Protein AF-A0A1V6AS48-F1 (afdb_monomer_lite)

pLDDT: mean 85.78, std 17.84, range [37.47, 98.62]

Sequence (119 aa):
MADKKKAKDNKRLFRGRERSGVSFPLAPSASEMPDNYAHLLKELKQRITTERLRVAITANAAMILLYWDIGQAILHRQKREGWGAKIVDRLSADLCEAFPDMQGLSPRNLKYMRKFAEA

Radius of gyration: 28.72 Å; chains: 1; bounding box: 68×19×77 Å

Structure (mmCIF, N/CA/C/O backbone):
data_AF-A0A1V6AS48-F1
#
_entry.id   AF-A0A1V6AS48-F1
#
loop_
_atom_site.group_PDB
_atom_site.id
_atom_site.type_symbol
_atom_site.label_atom_id
_atom_site.label_alt_id
_atom_site.label_comp_id
_atom_site.label_asym_id
_atom_site.label_entity_id
_atom_site.label_seq_id
_atom_site.pdbx_PDB_ins_code
_atom_site.Cartn_x
_atom_site.Cartn_y
_atom_site.Cartn_z
_atom_site.occupancy
_atom_site.B_iso_or_equiv
_atom_site.auth_seq_id
_atom_site.auth_comp_id
_atom_site.auth_asym_id
_atom_site.auth_atom_id
_atom_site.pdbx_PDB_model_num
ATOM 1 N N . MET A 1 1 ? -41.283 -12.479 54.143 1.00 37.47 1 MET A N 1
ATOM 2 C CA . MET A 1 1 ? -40.902 -11.163 53.582 1.00 37.47 1 MET A CA 1
ATOM 3 C C . MET A 1 1 ? -39.867 -11.428 52.490 1.00 37.47 1 MET A C 1
ATOM 5 O O . MET A 1 1 ? -38.715 -11.643 52.805 1.00 37.47 1 MET A O 1
ATOM 9 N N . ALA A 1 2 ? -40.270 -11.868 51.298 1.00 38.91 2 ALA A N 1
ATOM 10 C CA . ALA A 1 2 ? -40.682 -11.044 50.157 1.00 38.91 2 ALA A CA 1
ATOM 11 C C . ALA A 1 2 ? -39.546 -10.165 49.594 1.00 38.91 2 ALA A C 1
ATOM 13 O O . ALA A 1 2 ? -39.661 -8.948 49.610 1.00 38.91 2 ALA A O 1
ATOM 14 N N . ASP A 1 3 ? -38.489 -10.781 49.052 1.00 38.84 3 ASP A N 1
ATOM 15 C CA . ASP A 1 3 ? -37.513 -10.078 48.210 1.00 38.84 3 ASP A CA 1
ATOM 16 C C . ASP A 1 3 ? -37.789 -10.390 46.729 1.00 38.84 3 ASP A C 1
ATOM 18 O O . ASP A 1 3 ? -37.153 -11.213 46.070 1.00 38.84 3 ASP A O 1
ATOM 22 N N . LYS A 1 4 ? -38.866 -9.778 46.220 1.00 42.50 4 LYS A N 1
ATOM 23 C CA . LYS A 1 4 ? -39.222 -9.757 44.796 1.00 42.50 4 LYS A CA 1
ATOM 24 C C . LYS A 1 4 ? -38.297 -8.768 44.076 1.00 42.50 4 LYS A C 1
ATOM 26 O O . LYS A 1 4 ? -38.738 -7.690 43.673 1.00 42.50 4 LYS A O 1
ATOM 31 N N . LYS A 1 5 ? -37.028 -9.121 43.856 1.00 44.78 5 LYS A N 1
ATOM 32 C CA . LYS A 1 5 ? -36.203 -8.413 42.864 1.00 44.78 5 LYS A CA 1
ATOM 33 C C . LYS A 1 5 ? -36.650 -8.868 41.475 1.00 44.78 5 LYS A C 1
ATOM 35 O O . LYS A 1 5 ? -36.241 -9.906 40.970 1.00 44.78 5 LYS A O 1
ATOM 40 N N . LYS A 1 6 ? -37.612 -8.111 40.937 1.00 41.22 6 LYS A N 1
ATOM 41 C CA . LYS A 1 6 ? -38.245 -8.268 39.625 1.00 41.22 6 LYS A CA 1
ATOM 42 C C . LYS A 1 6 ? -37.245 -8.759 38.573 1.00 41.22 6 LYS A C 1
ATOM 44 O O . LYS A 1 6 ? -36.279 -8.060 38.273 1.00 41.22 6 LYS A O 1
ATOM 49 N N . ALA A 1 7 ? -37.542 -9.907 37.967 1.00 44.19 7 ALA A N 1
ATOM 50 C CA . ALA A 1 7 ? -37.075 -10.229 36.628 1.00 44.19 7 ALA A CA 1
ATOM 51 C C . ALA A 1 7 ? -37.492 -9.062 35.720 1.00 44.19 7 ALA A C 1
ATOM 53 O O . ALA A 1 7 ? -38.676 -8.858 35.459 1.00 44.19 7 ALA A O 1
ATOM 54 N N . LYS A 1 8 ? -36.528 -8.208 35.366 1.00 49.81 8 LYS A N 1
ATOM 55 C CA . LYS A 1 8 ? -36.742 -7.067 34.480 1.00 49.81 8 LYS A CA 1
ATOM 56 C C . LYS A 1 8 ? -37.064 -7.664 33.111 1.00 49.81 8 LYS A C 1
ATOM 58 O O . LYS A 1 8 ? -36.215 -8.342 32.541 1.00 49.81 8 LYS A O 1
ATOM 63 N N . ASP A 1 9 ? -38.306 -7.486 32.664 1.00 47.50 9 ASP A N 1
ATOM 64 C CA . ASP A 1 9 ? -38.814 -7.922 31.362 1.00 47.50 9 ASP A CA 1
ATOM 65 C C . ASP A 1 9 ? -37.750 -7.717 30.278 1.00 47.50 9 ASP A C 1
ATOM 67 O O . ASP A 1 9 ? -37.405 -6.585 29.936 1.00 47.50 9 ASP A O 1
ATOM 71 N N . ASN A 1 10 ? -37.218 -8.814 29.735 1.00 55.97 10 ASN A N 1
ATOM 72 C CA . ASN A 1 10 ? -36.212 -8.789 28.674 1.00 55.97 10 ASN A CA 1
ATOM 73 C C . ASN A 1 10 ? -36.898 -8.554 27.318 1.00 55.97 10 ASN A C 1
ATOM 75 O O . ASN A 1 10 ? -36.801 -9.359 26.388 1.00 55.97 10 ASN A O 1
ATOM 79 N N . LYS A 1 11 ? -37.691 -7.482 27.232 1.00 59.84 11 LYS A N 1
ATOM 80 C CA . LYS A 1 11 ? -38.442 -7.129 26.032 1.00 59.84 11 LYS A CA 1
ATOM 81 C C . LYS A 1 11 ? -37.526 -6.294 25.143 1.00 59.84 11 LYS A C 1
ATOM 83 O O . LYS A 1 11 ? -37.271 -5.128 25.426 1.00 59.84 11 LYS A O 1
ATOM 88 N N . ARG A 1 12 ? -36.986 -6.915 24.088 1.00 60.62 12 ARG A N 1
ATOM 89 C CA . ARG A 1 12 ? -36.159 -6.228 23.083 1.00 60.62 12 ARG A CA 1
ATOM 90 C C . ARG A 1 12 ? -36.952 -5.040 22.534 1.00 60.62 12 ARG A C 1
ATOM 92 O O . ARG A 1 12 ? -38.064 -5.219 22.047 1.00 60.62 12 ARG A O 1
ATOM 99 N N . LEU A 1 13 ? -36.403 -3.835 22.665 1.00 64.69 13 LEU A N 1
ATOM 100 C CA . LEU A 1 13 ? -37.003 -2.631 22.097 1.00 64.69 13 LEU A CA 1
ATOM 101 C C . LEU A 1 13 ? -36.846 -2.690 20.573 1.00 64.69 13 LEU A C 1
ATOM 103 O O . LEU A 1 13 ? -35.814 -3.138 20.086 1.00 64.69 13 LEU A O 1
ATOM 107 N N . PHE A 1 14 ? -37.849 -2.257 19.816 1.00 60.00 14 PHE A N 1
ATOM 108 C CA . PHE A 1 14 ? -37.852 -2.322 18.351 1.00 60.00 14 PHE A CA 1
ATOM 109 C C . PHE A 1 14 ? -38.095 -0.933 17.749 1.00 60.00 14 PHE A C 1
ATOM 111 O O . PHE A 1 14 ? -38.747 -0.090 18.367 1.00 60.00 14 PHE A O 1
ATOM 118 N N . 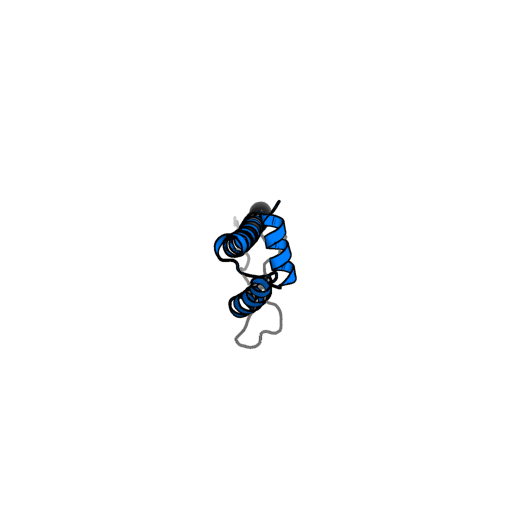ARG A 1 15 ? -37.563 -0.676 16.544 1.00 54.62 15 ARG A N 1
ATOM 119 C CA . ARG A 1 15 ? -37.732 0.603 15.826 1.00 54.62 15 ARG A CA 1
ATOM 120 C C . ARG A 1 15 ? -38.681 0.444 14.631 1.00 54.62 15 ARG A C 1
ATOM 122 O O . ARG A 1 15 ? -38.382 -0.323 13.723 1.00 54.62 15 ARG A O 1
ATOM 129 N N . GLY A 1 16 ? -39.759 1.235 14.581 1.00 62.06 16 GLY A N 1
ATOM 130 C CA . GLY A 1 16 ? -40.705 1.297 13.449 1.00 62.06 16 GLY A CA 1
ATOM 131 C C . GLY A 1 16 ? -42.048 0.585 13.684 1.00 62.06 16 GLY A C 1
ATOM 132 O O . GLY A 1 16 ? -42.255 -0.033 14.722 1.00 62.06 16 GLY A O 1
ATOM 133 N N . ARG A 1 17 ? -42.984 0.705 12.725 1.00 57.09 17 ARG A N 1
ATOM 134 C CA . ARG A 1 17 ? -44.257 -0.049 12.712 1.00 57.09 17 ARG A CA 1
ATOM 135 C C . ARG A 1 17 ? -43.930 -1.532 12.519 1.00 57.09 17 ARG A C 1
ATOM 137 O O . ARG A 1 17 ? -43.275 -1.854 11.529 1.00 57.09 17 ARG A O 1
ATOM 144 N N . GLU A 1 18 ? -44.408 -2.410 13.402 1.00 54.75 18 GLU A N 1
ATOM 145 C CA . GLU A 1 18 ? -44.356 -3.864 13.192 1.00 54.75 18 GLU A CA 1
ATOM 146 C C . GLU A 1 18 ? -45.128 -4.208 11.908 1.00 54.75 18 GLU A C 1
ATOM 148 O O . GLU A 1 18 ? -46.352 -4.324 11.898 1.00 54.75 18 GLU A O 1
ATOM 153 N N . ARG A 1 19 ? -44.420 -4.318 10.779 1.00 55.59 19 ARG A N 1
ATOM 154 C CA . ARG A 1 19 ? -44.934 -5.047 9.619 1.00 55.59 19 ARG A CA 1
ATOM 155 C C . ARG A 1 19 ? -44.726 -6.522 9.924 1.00 55.59 19 ARG A C 1
ATOM 157 O O . ARG A 1 19 ? -43.619 -6.921 10.280 1.00 55.59 19 ARG A O 1
ATOM 164 N N . SER A 1 20 ? -45.795 -7.304 9.805 1.00 49.41 20 SER A N 1
ATOM 165 C CA . SER A 1 20 ? -45.812 -8.748 10.043 1.00 49.41 20 SER A CA 1
ATOM 166 C C . SER A 1 20 ? -44.582 -9.427 9.421 1.00 49.41 20 SER A C 1
ATOM 168 O O . SER A 1 20 ? -44.492 -9.532 8.199 1.00 49.41 20 SER A O 1
ATOM 170 N N . GLY A 1 21 ? -43.632 -9.852 10.263 1.00 61.50 21 GLY A N 1
ATOM 171 C CA . GLY A 1 21 ? -42.500 -10.703 9.881 1.00 61.50 21 GLY A CA 1
ATOM 172 C C . GLY A 1 21 ? -41.087 -10.121 10.027 1.00 61.50 21 GLY A C 1
ATOM 173 O O . GLY A 1 21 ? -40.144 -10.907 10.021 1.00 61.50 21 GLY A O 1
ATOM 174 N N . VAL A 1 22 ? -40.890 -8.804 10.198 1.00 61.12 22 VAL A N 1
ATOM 175 C CA . VAL A 1 22 ? -39.531 -8.225 10.335 1.00 61.12 22 VAL A CA 1
ATOM 176 C C . VAL A 1 22 ? -39.453 -7.272 11.522 1.00 61.12 22 VAL A C 1
ATOM 178 O O . VAL A 1 22 ? -40.151 -6.262 11.561 1.00 61.12 22 VAL A O 1
ATOM 181 N N . SER A 1 23 ? -38.566 -7.581 12.470 1.00 61.62 23 SER A N 1
ATOM 182 C CA . SER A 1 23 ? -38.353 -6.783 13.676 1.00 61.62 23 SER A CA 1
ATOM 183 C C . SER A 1 23 ? -36.862 -6.513 13.901 1.00 61.62 23 SER A C 1
ATOM 185 O O . SER A 1 23 ? -36.067 -7.449 13.973 1.00 61.62 23 SER A O 1
ATOM 187 N N . PHE A 1 24 ? -36.474 -5.234 13.988 1.00 65.44 24 PHE A N 1
ATOM 188 C CA . PHE A 1 24 ? -35.086 -4.797 14.194 1.00 65.44 24 PHE A CA 1
ATOM 189 C C . PHE A 1 24 ? -34.844 -4.439 15.663 1.00 65.44 24 PHE A C 1
ATOM 191 O O . PHE A 1 24 ? -35.321 -3.384 16.103 1.00 65.44 24 PHE A O 1
ATOM 198 N N . PRO A 1 25 ? -34.149 -5.287 16.443 1.00 73.25 25 PRO A N 1
ATOM 199 C CA . PRO A 1 25 ? -33.905 -4.997 17.846 1.00 73.25 25 PRO A CA 1
ATOM 200 C C . PRO A 1 25 ? -32.992 -3.774 17.983 1.00 73.25 25 PRO A C 1
ATOM 202 O O . PRO A 1 25 ? -31.965 -3.656 17.315 1.00 73.25 25 PRO A O 1
ATOM 205 N N . LEU A 1 26 ? -33.377 -2.864 18.868 1.00 72.00 26 LEU A N 1
ATOM 206 C CA . LEU A 1 26 ? -32.567 -1.751 19.326 1.00 72.00 26 LEU A CA 1
ATOM 207 C C . LEU A 1 26 ? -31.551 -2.265 20.342 1.00 72.00 26 LEU A C 1
ATOM 209 O O . LEU A 1 26 ? -31.868 -3.091 21.202 1.00 72.00 26 LEU A O 1
ATOM 213 N N . ALA A 1 27 ? -30.329 -1.747 20.251 1.00 80.06 27 ALA A N 1
ATOM 214 C CA . ALA A 1 27 ? -29.360 -1.930 21.314 1.00 80.06 27 ALA A CA 1
ATOM 215 C C . ALA A 1 27 ? -29.911 -1.292 22.607 1.00 80.06 27 ALA A C 1
ATOM 217 O O . ALA A 1 27 ? -30.421 -0.167 22.541 1.00 80.06 27 ALA A O 1
ATOM 218 N N . PRO A 1 28 ? -29.818 -1.978 23.762 1.00 82.62 28 PRO A N 1
ATOM 219 C CA . PRO A 1 28 ? -30.113 -1.378 25.056 1.00 82.62 28 PRO A CA 1
ATOM 220 C C . PRO A 1 28 ? -29.292 -0.105 25.271 1.00 82.62 28 PRO A C 1
ATOM 222 O O . PRO A 1 28 ? -28.189 0.048 24.731 1.00 82.62 28 PRO A O 1
ATOM 225 N N . SER A 1 29 ? -29.822 0.813 26.069 1.00 82.00 29 SER A N 1
ATOM 226 C CA . SER A 1 29 ? -29.092 2.025 26.435 1.00 82.00 29 SER A CA 1
ATOM 227 C C . SER A 1 29 ? -27.866 1.682 27.289 1.00 82.00 29 SER A C 1
ATOM 229 O O . SER A 1 29 ? -27.852 0.696 28.024 1.00 82.00 29 SER A O 1
ATOM 231 N N . ALA A 1 30 ? -26.821 2.513 27.233 1.00 79.06 30 ALA A N 1
ATOM 232 C CA . ALA A 1 30 ? -25.604 2.278 28.017 1.00 79.06 30 ALA A CA 1
ATOM 233 C C . ALA A 1 30 ? -25.876 2.203 29.534 1.00 79.06 30 ALA A C 1
ATOM 235 O O . ALA A 1 30 ? -25.168 1.495 30.240 1.00 79.06 30 ALA A O 1
ATOM 236 N N . SER A 1 31 ? -26.922 2.883 30.016 1.00 80.19 31 SER A N 1
ATOM 237 C CA . SER A 1 31 ? -27.374 2.874 31.414 1.00 80.19 31 SER A CA 1
ATOM 238 C C . SER A 1 31 ? -28.058 1.571 31.846 1.00 80.19 31 SER A C 1
ATOM 240 O O . SER A 1 31 ? -28.247 1.350 33.038 1.00 80.19 31 SER A O 1
ATOM 242 N N . GLU A 1 32 ?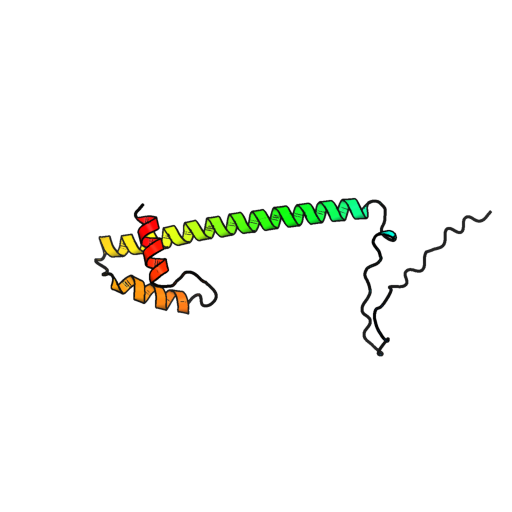 -28.464 0.719 30.902 1.00 86.44 32 GLU A N 1
ATOM 243 C CA . GLU A 1 32 ? -29.060 -0.597 31.179 1.00 86.44 32 GLU A CA 1
ATOM 244 C C . GLU A 1 32 ? -28.021 -1.719 31.223 1.00 86.44 32 GLU A C 1
ATOM 246 O O . GLU A 1 32 ? -28.352 -2.846 31.598 1.00 86.44 32 GLU A O 1
ATOM 251 N N . MET A 1 33 ? -26.783 -1.421 30.832 1.00 89.69 33 MET A N 1
ATOM 252 C CA . MET A 1 33 ? -25.702 -2.391 30.814 1.00 89.69 33 MET A CA 1
ATOM 253 C C . MET A 1 33 ? -25.094 -2.575 32.211 1.00 89.69 33 MET A C 1
ATOM 255 O O . MET A 1 33 ? -25.113 -1.642 33.012 1.00 89.69 33 MET A O 1
ATOM 259 N N . PRO A 1 34 ? -24.529 -3.758 32.512 1.00 90.56 34 PRO A N 1
ATOM 260 C CA . PRO A 1 34 ? -23.851 -3.988 33.783 1.00 90.56 34 PRO A CA 1
ATOM 261 C C . PRO A 1 34 ? -22.650 -3.052 33.969 1.00 90.56 34 PRO A C 1
ATOM 263 O O . PRO A 1 34 ? -22.031 -2.629 32.991 1.00 90.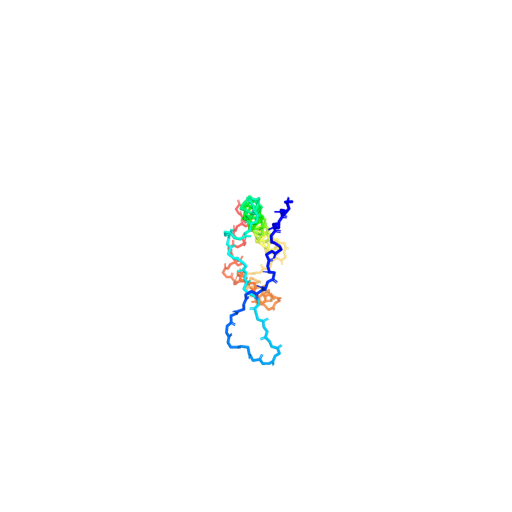56 34 PRO A O 1
ATOM 266 N N . ASP A 1 35 ? -22.266 -2.799 35.221 1.00 86.81 35 ASP A N 1
ATOM 267 C CA . ASP A 1 35 ? -21.221 -1.825 35.579 1.00 86.81 35 ASP A CA 1
ATOM 268 C C . ASP A 1 35 ? -19.865 -2.082 34.886 1.00 86.81 35 ASP A C 1
ATOM 270 O O . ASP A 1 35 ? -19.108 -1.154 34.598 1.00 86.81 35 ASP A O 1
ATOM 274 N N . ASN A 1 36 ? -19.561 -3.338 34.542 1.00 91.06 36 ASN A N 1
ATOM 275 C CA . ASN A 1 36 ? -18.327 -3.724 33.849 1.00 91.06 36 ASN A CA 1
ATOM 276 C C . ASN A 1 36 ? -18.357 -3.504 32.322 1.00 91.06 36 ASN A C 1
ATOM 278 O O . ASN A 1 36 ? -17.314 -3.597 31.668 1.00 91.06 36 ASN A O 1
ATOM 282 N N . TYR A 1 37 ? -19.513 -3.193 31.731 1.00 94.31 37 TYR A N 1
ATOM 283 C CA . TYR A 1 37 ? -19.648 -3.030 30.283 1.00 94.31 37 TYR A CA 1
ATOM 284 C C . TYR A 1 37 ? -18.818 -1.863 29.750 1.00 94.31 37 TYR A C 1
ATOM 286 O O . TYR A 1 37 ? -18.181 -1.984 28.705 1.00 94.31 37 TYR A O 1
ATOM 294 N N . ALA A 1 38 ? -18.783 -0.738 30.469 1.00 92.00 38 ALA A N 1
ATOM 295 C CA . ALA A 1 38 ? -17.996 0.423 30.059 1.00 92.00 38 ALA A CA 1
ATOM 296 C C . ALA A 1 38 ? -16.492 0.101 30.000 1.00 92.00 38 ALA A C 1
ATOM 298 O O . ALA A 1 38 ? -15.798 0.569 29.094 1.00 92.00 38 ALA A O 1
ATOM 299 N N . HIS A 1 39 ? -16.009 -0.737 30.924 1.00 94.31 39 HIS A N 1
ATOM 300 C CA . HIS A 1 39 ? -14.633 -1.223 30.931 1.00 94.31 39 HIS A CA 1
ATOM 301 C C . HIS A 1 39 ? -14.355 -2.103 29.711 1.00 94.31 39 HIS A C 1
ATOM 303 O O . HIS A 1 39 ? -13.471 -1.776 28.921 1.00 94.31 39 HIS A O 1
ATOM 309 N N . LEU A 1 40 ? -15.182 -3.131 29.489 1.00 95.94 40 LEU A N 1
ATOM 310 C CA . LEU A 1 40 ? -15.074 -4.014 28.325 1.00 95.94 40 LEU A CA 1
ATOM 311 C C . LEU A 1 40 ? -15.105 -3.222 27.011 1.00 95.94 40 LEU A C 1
ATOM 313 O O . LEU A 1 40 ? -14.282 -3.430 26.121 1.00 95.94 40 LEU A O 1
ATOM 317 N N . LEU A 1 41 ? -16.039 -2.277 26.880 1.00 96.19 41 LEU A N 1
ATOM 318 C CA . LEU A 1 41 ? -16.162 -1.446 25.686 1.00 96.19 41 LEU A CA 1
ATOM 319 C C . LEU A 1 41 ? -14.908 -0.596 25.458 1.00 96.19 41 LEU A C 1
ATOM 321 O O . LEU A 1 41 ? -14.474 -0.437 24.315 1.00 96.19 41 LEU A O 1
ATOM 325 N N . LYS A 1 42 ? -14.325 -0.039 26.524 1.00 96.75 42 LYS A N 1
ATOM 326 C CA . LYS A 1 42 ? -13.080 0.730 26.446 1.00 96.75 42 LYS A CA 1
ATOM 327 C C . LYS A 1 42 ? -11.915 -0.157 26.009 1.00 96.75 42 LYS A C 1
ATOM 329 O O . LYS A 1 42 ? -11.207 0.227 25.080 1.00 96.75 42 LYS A O 1
ATOM 334 N N . GLU A 1 43 ? -11.760 -1.334 26.609 1.00 98.06 43 GLU A N 1
ATOM 335 C CA . GLU A 1 43 ? -10.720 -2.305 26.247 1.00 98.06 43 GLU A CA 1
ATOM 336 C C . GLU A 1 43 ? -10.833 -2.729 24.781 1.00 98.06 43 GLU A C 1
ATOM 338 O O . GLU A 1 43 ? -9.849 -2.696 24.041 1.00 98.06 43 GLU A O 1
ATOM 343 N N . LEU A 1 44 ? -12.046 -3.051 24.320 1.00 98.31 44 LEU A N 1
ATOM 344 C CA . LEU A 1 44 ? -12.286 -3.430 22.929 1.00 98.31 44 LEU A CA 1
ATOM 345 C C . LEU A 1 44 ? -11.980 -2.279 21.967 1.00 98.31 44 LEU A C 1
ATOM 347 O O . LEU A 1 44 ? -11.305 -2.492 20.961 1.00 98.31 44 LEU A O 1
ATOM 351 N N . LYS A 1 45 ? -12.411 -1.049 22.275 1.00 98.38 45 LYS A N 1
ATOM 352 C CA . LYS A 1 45 ? -12.085 0.132 21.458 1.00 98.38 45 LYS A CA 1
ATOM 353 C C . LYS A 1 45 ? -10.580 0.369 21.374 1.00 98.38 45 LYS A C 1
ATOM 355 O O . LYS A 1 45 ? -10.075 0.648 20.285 1.00 98.38 45 LYS A O 1
ATOM 360 N N . GLN A 1 46 ? -9.871 0.249 22.495 1.00 98.56 46 GLN A N 1
ATOM 361 C CA . GLN A 1 46 ? -8.417 0.398 22.533 1.00 98.56 46 GLN A CA 1
ATOM 362 C C . GLN A 1 46 ? -7.747 -0.678 21.683 1.00 98.56 46 GLN A C 1
ATOM 364 O O . GLN A 1 46 ? -6.981 -0.342 20.783 1.00 98.56 46 GLN A O 1
ATOM 369 N N . ARG A 1 47 ? -8.121 -1.947 21.874 1.00 98.44 47 ARG A N 1
ATOM 370 C CA . ARG A 1 47 ? -7.568 -3.065 21.106 1.00 98.44 47 ARG A CA 1
ATOM 371 C C . ARG A 1 47 ? -7.811 -2.905 19.607 1.00 98.44 47 ARG A C 1
ATOM 373 O O . ARG A 1 47 ? -6.868 -2.999 18.832 1.00 98.44 47 ARG A O 1
ATOM 380 N N . ILE A 1 48 ? -9.041 -2.593 19.194 1.00 98.56 48 ILE A N 1
ATOM 381 C CA . ILE A 1 48 ? -9.378 -2.359 17.780 1.00 98.56 48 ILE A CA 1
ATOM 382 C C . ILE A 1 48 ? -8.531 -1.221 17.202 1.00 98.56 48 ILE A C 1
ATOM 384 O O . ILE A 1 48 ? -8.033 -1.331 16.085 1.00 98.56 48 ILE A O 1
ATOM 388 N N . THR A 1 49 ? -8.349 -0.133 17.950 1.00 98.62 49 THR A N 1
ATOM 389 C CA . THR A 1 49 ? -7.552 1.013 17.492 1.00 98.62 49 THR A CA 1
ATOM 390 C C . THR A 1 49 ? -6.084 0.629 17.308 1.00 98.62 49 THR A C 1
ATOM 392 O O . THR A 1 49 ? -5.505 0.922 16.261 1.00 98.62 49 THR A O 1
ATOM 395 N N . THR A 1 50 ? -5.502 -0.080 18.277 1.00 98.50 50 THR A N 1
ATOM 396 C CA . THR A 1 50 ? -4.118 -0.564 18.210 1.00 98.50 50 THR A CA 1
ATOM 397 C C . THR A 1 50 ? -3.907 -1.522 17.041 1.00 98.50 50 THR A C 1
ATOM 399 O O . THR A 1 50 ? -2.958 -1.344 16.277 1.00 98.50 50 THR A O 1
ATOM 402 N N . GLU A 1 51 ? -4.799 -2.496 16.850 1.00 98.56 51 GLU A N 1
ATOM 403 C CA . GLU A 1 51 ? -4.662 -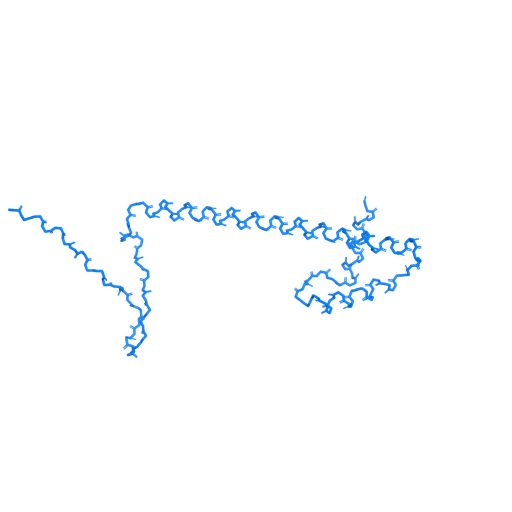3.462 15.754 1.00 98.56 51 GLU A CA 1
ATOM 404 C C . GLU A 1 51 ? -4.842 -2.799 14.385 1.00 98.56 51 GLU A C 1
ATOM 406 O O . GLU A 1 51 ? -4.072 -3.072 13.468 1.00 98.56 51 GLU A O 1
ATOM 411 N N . ARG A 1 52 ? -5.785 -1.858 14.237 1.00 98.50 52 ARG A N 1
ATOM 412 C CA . ARG A 1 52 ? -5.937 -1.100 12.981 1.00 98.50 52 ARG A CA 1
ATOM 413 C C . ARG A 1 52 ? -4.692 -0.284 12.646 1.00 98.50 52 ARG A C 1
ATOM 415 O O . ARG A 1 52 ? -4.291 -0.256 11.485 1.00 98.50 52 ARG A O 1
ATOM 422 N N . LEU A 1 53 ? -4.075 0.354 13.642 1.00 98.50 53 LEU A N 1
ATOM 423 C CA . LEU A 1 53 ? -2.821 1.081 13.446 1.00 98.50 53 LEU A CA 1
ATOM 424 C C . LEU A 1 53 ? -1.693 0.131 13.033 1.00 98.50 53 LEU A C 1
ATOM 426 O O . LEU A 1 53 ? -0.976 0.415 12.076 1.00 98.50 53 LEU A O 1
ATOM 430 N N . ARG A 1 54 ? -1.563 -1.014 13.713 1.00 98.50 54 ARG A N 1
ATOM 431 C CA . ARG A 1 54 ? -0.568 -2.036 13.372 1.00 98.50 54 ARG A CA 1
ATOM 432 C C . ARG A 1 54 ? -0.747 -2.525 11.936 1.00 98.50 54 ARG A C 1
ATOM 434 O O . ARG A 1 54 ? 0.227 -2.537 11.192 1.00 98.50 54 ARG A O 1
ATOM 441 N N . VAL A 1 55 ? -1.973 -2.856 11.530 1.00 98.50 55 VAL A N 1
ATOM 442 C CA . VAL A 1 55 ? -2.283 -3.278 10.154 1.00 98.50 55 VAL A CA 1
ATOM 443 C C . VAL A 1 55 ? -1.875 -2.204 9.149 1.00 98.50 55 VAL A C 1
ATOM 445 O O . VAL A 1 55 ? -1.212 -2.526 8.167 1.00 98.50 55 VAL A O 1
ATOM 448 N N . ALA A 1 56 ? -2.203 -0.935 9.404 1.00 98.31 56 ALA A N 1
ATOM 449 C CA . ALA A 1 56 ? -1.823 0.160 8.515 1.00 98.31 56 ALA A CA 1
ATOM 450 C C . ALA A 1 56 ? -0.295 0.306 8.388 1.00 98.31 56 ALA A C 1
ATOM 452 O O . ALA A 1 56 ? 0.217 0.452 7.282 1.00 98.31 56 ALA A O 1
ATOM 453 N N . ILE A 1 57 ? 0.442 0.216 9.500 1.00 98.44 57 ILE A N 1
ATOM 454 C CA . ILE A 1 57 ? 1.911 0.293 9.499 1.00 98.44 57 ILE A CA 1
ATOM 455 C C . ILE A 1 57 ? 2.516 -0.885 8.731 1.00 98.44 57 ILE A C 1
ATOM 457 O O . ILE A 1 57 ? 3.366 -0.678 7.868 1.00 98.44 57 ILE A O 1
ATOM 461 N N . THR A 1 58 ? 2.074 -2.111 9.015 1.00 98.44 58 THR A N 1
ATOM 462 C CA . THR A 1 58 ? 2.591 -3.316 8.357 1.00 98.44 58 THR A CA 1
ATOM 463 C C . THR A 1 58 ? 2.285 -3.311 6.861 1.00 98.44 58 THR A C 1
ATOM 465 O O . THR A 1 58 ? 3.174 -3.605 6.066 1.00 98.44 58 THR A O 1
ATOM 468 N N . ALA A 1 59 ? 1.069 -2.924 6.466 1.00 97.31 59 ALA A N 1
ATOM 469 C CA . ALA A 1 59 ? 0.697 -2.803 5.060 1.00 97.31 59 ALA A CA 1
ATOM 470 C C . ALA A 1 59 ? 1.542 -1.737 4.347 1.00 97.31 59 ALA A C 1
ATOM 472 O O . ALA A 1 59 ? 2.096 -2.013 3.286 1.00 97.31 59 ALA A O 1
ATOM 473 N N . ASN A 1 60 ? 1.719 -0.558 4.951 1.00 97.00 60 ASN A N 1
ATOM 474 C CA . ASN A 1 60 ? 2.549 0.503 4.377 1.00 97.00 60 ASN A CA 1
ATOM 475 C C . ASN A 1 60 ? 4.015 0.075 4.230 1.00 97.00 60 ASN A C 1
ATOM 477 O O . ASN A 1 60 ? 4.623 0.334 3.194 1.00 97.00 60 ASN A O 1
ATOM 481 N N . ALA A 1 61 ? 4.579 -0.606 5.232 1.00 98.19 61 ALA A N 1
ATOM 482 C CA . ALA A 1 61 ? 5.941 -1.129 5.159 1.00 98.19 61 ALA A CA 1
ATOM 483 C C . ALA A 1 61 ? 6.089 -2.152 4.022 1.00 98.19 61 ALA A C 1
ATOM 485 O O . ALA A 1 61 ? 7.018 -2.049 3.222 1.00 98.19 61 ALA A O 1
ATOM 486 N N . ALA A 1 62 ? 5.141 -3.086 3.900 1.00 97.88 62 ALA A N 1
ATOM 487 C CA . ALA A 1 62 ? 5.124 -4.059 2.812 1.00 97.88 62 ALA A CA 1
ATOM 488 C C . ALA A 1 62 ? 4.997 -3.386 1.434 1.00 97.88 62 ALA A C 1
ATOM 490 O O . ALA A 1 62 ? 5.689 -3.779 0.499 1.00 97.88 62 ALA A O 1
ATOM 491 N N . MET A 1 63 ? 4.173 -2.339 1.309 1.00 96.50 63 MET A N 1
ATOM 492 C CA . MET A 1 63 ? 4.047 -1.578 0.062 1.00 96.50 63 MET A CA 1
ATOM 493 C C . MET A 1 63 ? 5.346 -0.867 -0.327 1.00 96.50 63 MET A C 1
ATOM 495 O O . MET A 1 63 ? 5.731 -0.903 -1.493 1.00 96.50 63 MET A O 1
ATOM 499 N N . ILE A 1 64 ? 6.037 -0.237 0.629 1.00 97.06 64 ILE A N 1
ATOM 500 C CA . ILE A 1 64 ? 7.315 0.442 0.364 1.00 97.06 64 ILE A CA 1
ATOM 501 C C . ILE A 1 64 ? 8.371 -0.563 -0.110 1.00 97.06 64 ILE A C 1
ATOM 503 O O . ILE A 1 64 ? 9.064 -0.290 -1.090 1.00 97.06 64 ILE A O 1
ATOM 507 N N . LE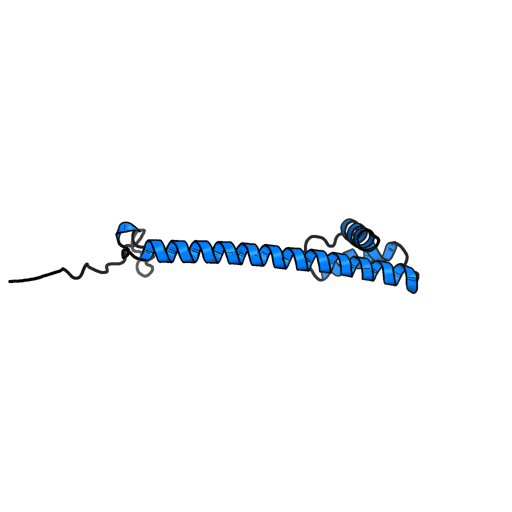U A 1 65 ? 8.463 -1.725 0.546 1.00 98.25 65 LEU A N 1
ATOM 508 C CA . LEU A 1 65 ? 9.382 -2.796 0.149 1.00 98.25 65 LEU A CA 1
ATOM 509 C C . LEU A 1 65 ? 9.059 -3.324 -1.253 1.00 98.25 65 LEU A C 1
ATOM 511 O O . LEU A 1 65 ? 9.946 -3.366 -2.099 1.00 98.25 65 LEU A O 1
ATOM 515 N N . LEU A 1 66 ? 7.786 -3.608 -1.542 1.00 97.94 66 LEU A N 1
ATOM 516 C CA . LEU A 1 66 ? 7.346 -4.030 -2.875 1.00 97.94 66 LEU A CA 1
ATOM 517 C C . LEU A 1 66 ? 7.731 -3.008 -3.958 1.00 97.94 66 LEU A C 1
ATOM 519 O O . LEU A 1 66 ? 8.197 -3.372 -5.035 1.00 97.94 66 LEU A O 1
ATOM 523 N N . TYR A 1 67 ? 7.548 -1.718 -3.686 1.00 97.25 67 TYR A N 1
ATOM 524 C CA . TYR A 1 67 ? 7.906 -0.655 -4.626 1.00 97.25 67 TYR A CA 1
ATOM 525 C C . TYR A 1 67 ? 9.411 -0.553 -4.855 1.00 97.25 67 TYR A C 1
ATOM 527 O O . TYR A 1 67 ? 9.842 -0.314 -5.985 1.00 97.25 67 TYR A O 1
ATOM 535 N N . TRP A 1 68 ? 10.212 -0.773 -3.815 1.00 98.00 68 TRP A N 1
ATOM 536 C CA . TRP A 1 68 ? 11.657 -0.880 -3.960 1.00 98.00 68 TRP A CA 1
ATOM 537 C C . TRP A 1 68 ? 12.051 -2.100 -4.807 1.00 98.00 68 TRP A C 1
ATOM 539 O O . TRP A 1 68 ? 12.819 -1.950 -5.758 1.00 98.00 68 TRP A O 1
ATOM 549 N N . ASP A 1 69 ? 11.459 -3.270 -4.546 1.00 98.44 69 ASP A N 1
ATOM 550 C CA . ASP A 1 69 ? 11.725 -4.513 -5.286 1.00 98.44 69 ASP A CA 1
ATOM 551 C C . ASP A 1 69 ? 11.393 -4.380 -6.780 1.00 98.44 69 ASP A C 1
ATOM 553 O O . ASP A 1 69 ? 12.180 -4.783 -7.641 1.00 98.44 69 ASP A O 1
ATOM 557 N N . ILE A 1 70 ? 10.260 -3.752 -7.114 1.00 97.69 70 ILE A N 1
ATOM 558 C CA . ILE A 1 70 ? 9.894 -3.447 -8.507 1.00 97.69 70 ILE A CA 1
ATOM 559 C C . ILE A 1 70 ? 10.951 -2.539 -9.149 1.00 97.69 70 ILE A C 1
ATOM 561 O O . ILE A 1 70 ? 11.374 -2.773 -10.286 1.00 97.69 70 ILE A O 1
ATOM 565 N N . GLY A 1 71 ? 11.409 -1.515 -8.425 1.00 97.12 71 GLY A N 1
ATOM 566 C CA . GLY A 1 71 ? 12.488 -0.642 -8.875 1.00 97.12 71 GLY A CA 1
ATOM 567 C C . GLY A 1 71 ? 13.777 -1.410 -9.178 1.00 97.12 71 GLY A C 1
ATOM 568 O O . GLY A 1 71 ? 14.349 -1.237 -10.259 1.00 97.12 71 GLY A O 1
ATOM 569 N N . GLN A 1 72 ? 14.188 -2.304 -8.274 1.00 97.75 72 GLN A N 1
ATOM 570 C CA . GLN A 1 72 ? 15.360 -3.166 -8.456 1.00 97.75 72 GLN A CA 1
ATOM 571 C C . GLN A 1 72 ? 15.210 -4.090 -9.665 1.00 97.75 72 GLN A C 1
ATOM 573 O O . GLN A 1 72 ? 16.138 -4.209 -10.469 1.00 97.75 72 GLN A O 1
ATOM 578 N N . ALA A 1 73 ? 14.036 -4.697 -9.849 1.00 96.81 73 ALA A N 1
ATOM 579 C CA . ALA A 1 73 ? 13.760 -5.559 -10.994 1.00 96.81 73 ALA A CA 1
ATOM 580 C C . ALA A 1 73 ? 13.920 -4.803 -12.324 1.00 96.81 73 ALA A C 1
ATOM 582 O O . ALA A 1 73 ? 14.571 -5.302 -13.247 1.00 96.81 73 ALA A O 1
ATOM 583 N N . ILE A 1 74 ? 13.398 -3.573 -12.409 1.00 95.94 74 ILE A N 1
ATOM 584 C CA . ILE A 1 74 ? 13.563 -2.719 -13.593 1.00 95.94 74 ILE A CA 1
ATOM 585 C C . ILE A 1 74 ? 15.049 -2.423 -13.832 1.00 95.94 74 ILE A C 1
ATOM 587 O O . ILE A 1 74 ? 15.542 -2.638 -14.940 1.00 95.94 74 ILE A O 1
ATOM 591 N N . LEU A 1 75 ? 15.783 -1.971 -12.810 1.00 95.62 75 LEU A N 1
ATOM 592 C CA . LEU A 1 75 ? 17.209 -1.646 -12.936 1.00 95.62 75 LEU A CA 1
ATOM 593 C C . LEU A 1 75 ? 18.041 -2.839 -13.389 1.00 95.62 75 LEU A C 1
ATOM 595 O O . LEU A 1 75 ? 18.907 -2.702 -14.255 1.00 95.62 75 LEU A O 1
ATOM 599 N N . HIS A 1 76 ? 17.772 -4.006 -12.816 1.00 94.62 76 HIS A N 1
ATOM 600 C CA . HIS A 1 76 ? 18.482 -5.232 -13.130 1.00 94.62 76 HIS A CA 1
ATOM 601 C C . HIS A 1 76 ? 18.333 -5.604 -14.606 1.00 94.62 76 HIS A C 1
ATOM 603 O O . HIS A 1 76 ? 19.333 -5.855 -15.282 1.00 94.62 76 HIS A O 1
ATOM 609 N N . ARG A 1 77 ? 17.102 -5.570 -15.128 1.00 94.12 77 ARG A N 1
ATOM 610 C CA . ARG A 1 77 ? 16.817 -5.877 -16.536 1.00 94.12 77 ARG A CA 1
ATOM 611 C C . ARG A 1 77 ? 17.390 -4.824 -17.486 1.00 94.12 77 ARG A C 1
ATOM 613 O O . ARG A 1 77 ? 17.966 -5.178 -18.511 1.00 94.12 77 ARG A O 1
ATOM 620 N N . GLN A 1 78 ? 17.315 -3.541 -17.128 1.00 93.12 78 GLN A N 1
ATOM 621 C CA . GLN A 1 78 ? 17.928 -2.472 -17.925 1.00 93.12 78 GLN A CA 1
ATOM 622 C C . GLN A 1 78 ? 19.454 -2.627 -18.013 1.00 93.12 78 GLN A C 1
ATOM 624 O O . GLN A 1 78 ? 20.017 -2.499 -19.098 1.00 93.12 78 GLN A O 1
ATOM 629 N N . LYS A 1 79 ? 20.124 -2.944 -16.895 1.00 91.25 79 LYS A N 1
ATOM 630 C CA . LYS A 1 79 ? 21.589 -3.086 -16.839 1.00 91.25 79 LYS A CA 1
ATOM 631 C C . LYS A 1 79 ? 22.099 -4.375 -17.483 1.00 91.25 79 LYS A C 1
ATOM 633 O O . LYS A 1 79 ? 23.113 -4.336 -18.170 1.00 91.25 79 LYS A O 1
ATOM 638 N N . ARG A 1 80 ? 21.448 -5.517 -17.232 1.00 88.00 80 ARG A N 1
ATOM 639 C CA . ARG A 1 80 ? 21.956 -6.836 -17.660 1.00 88.00 80 ARG A CA 1
ATOM 640 C C . ARG A 1 80 ? 21.459 -7.280 -19.024 1.00 88.00 80 ARG A C 1
ATOM 642 O O . ARG A 1 80 ? 22.188 -7.962 -19.730 1.00 88.00 80 ARG A O 1
ATOM 649 N N . GLU A 1 81 ? 20.227 -6.929 -19.374 1.00 86.19 81 GLU A N 1
ATOM 650 C CA . GLU A 1 81 ? 19.564 -7.427 -20.586 1.00 86.19 81 GLU A CA 1
ATOM 651 C C . GLU A 1 81 ? 19.405 -6.330 -21.645 1.00 86.19 81 GLU A C 1
ATOM 653 O O . GLU A 1 81 ? 18.858 -6.576 -22.716 1.00 86.19 81 GLU A O 1
ATOM 658 N N . GLY A 1 82 ? 19.882 -5.112 -21.361 1.00 86.31 82 GLY A N 1
ATOM 659 C CA . GLY A 1 82 ? 19.849 -3.987 -22.296 1.00 86.31 82 GLY A CA 1
ATOM 660 C C . GLY A 1 82 ? 18.440 -3.461 -22.574 1.00 86.31 82 GLY A C 1
ATOM 661 O O . GLY A 1 82 ? 18.210 -2.821 -23.600 1.00 86.31 82 GLY A O 1
ATOM 662 N N . TRP A 1 83 ? 17.475 -3.737 -21.691 1.00 89.19 83 TRP A N 1
ATOM 663 C CA . TRP A 1 83 ? 16.098 -3.287 -21.879 1.00 89.19 83 TRP A CA 1
ATOM 664 C C . TRP A 1 83 ? 16.038 -1.751 -21.883 1.00 89.19 83 TRP A C 1
ATOM 666 O O . TRP A 1 83 ? 16.442 -1.090 -20.929 1.00 89.19 83 TRP A O 1
ATOM 676 N N . GLY A 1 84 ? 15.534 -1.167 -22.972 1.00 85.94 84 GLY A N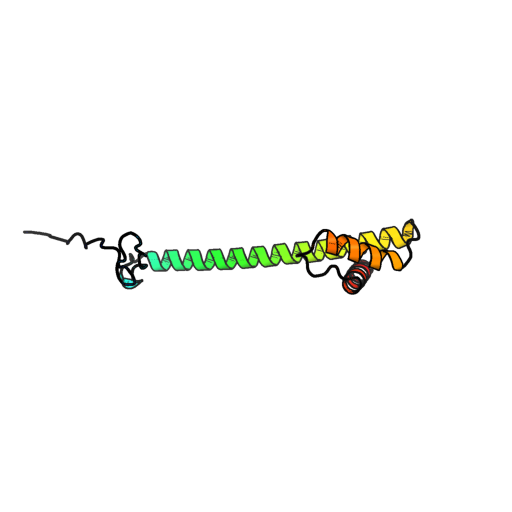 1
ATOM 677 C CA . GLY A 1 84 ? 15.411 0.286 -23.119 1.00 85.94 84 GLY A CA 1
ATOM 678 C C . GLY A 1 84 ? 14.271 0.892 -22.290 1.00 85.94 84 GLY A C 1
ATOM 679 O O . GLY A 1 84 ? 13.473 0.192 -21.670 1.00 85.94 84 GLY A O 1
ATOM 680 N N . ALA A 1 85 ? 14.132 2.221 -22.333 1.00 80.69 85 ALA A N 1
ATOM 681 C CA . ALA A 1 85 ? 13.137 2.961 -21.544 1.00 80.69 85 ALA A CA 1
ATOM 682 C C . ALA A 1 85 ? 11.672 2.527 -21.776 1.00 80.69 85 ALA A C 1
ATOM 684 O O . ALA A 1 85 ? 10.845 2.680 -20.878 1.00 80.69 85 ALA A O 1
ATOM 685 N N . LYS A 1 86 ? 11.366 1.936 -22.942 1.00 88.94 86 LYS A N 1
ATOM 686 C CA . LYS A 1 86 ? 10.025 1.447 -23.310 1.00 88.94 86 LYS A CA 1
ATOM 687 C C . LYS A 1 86 ? 9.513 0.313 -22.419 1.00 88.94 86 LYS A C 1
ATOM 689 O O . LYS A 1 86 ? 8.304 0.109 -22.354 1.00 88.94 86 LYS A O 1
ATOM 694 N N . ILE A 1 87 ? 10.396 -0.409 -21.716 1.00 93.12 87 ILE A N 1
ATOM 695 C CA . ILE A 1 87 ? 9.954 -1.486 -20.821 1.00 93.12 87 ILE A CA 1
ATOM 696 C C . ILE A 1 87 ? 9.026 -0.964 -19.724 1.00 93.12 87 ILE A C 1
ATOM 698 O O . ILE A 1 87 ? 8.078 -1.641 -19.346 1.00 93.12 87 ILE A O 1
ATOM 702 N N . VAL A 1 88 ? 9.261 0.258 -19.243 1.00 95.25 88 VAL A N 1
ATOM 703 C CA . VAL A 1 88 ? 8.469 0.828 -18.153 1.00 95.25 88 VAL A CA 1
ATOM 704 C C . VAL A 1 88 ? 7.019 1.043 -18.579 1.00 95.25 88 VAL A C 1
ATOM 706 O O . VAL A 1 88 ? 6.107 0.767 -17.805 1.00 95.25 88 VAL A O 1
ATOM 709 N N . ASP A 1 89 ? 6.804 1.489 -19.815 1.00 95.62 89 ASP A N 1
ATOM 710 C CA . ASP A 1 89 ? 5.458 1.700 -20.343 1.00 95.62 89 ASP A CA 1
ATOM 711 C C . ASP A 1 89 ? 4.739 0.356 -20.546 1.00 95.62 89 ASP A C 1
ATOM 713 O O . ASP A 1 89 ? 3.564 0.234 -20.203 1.00 95.62 89 ASP A O 1
ATOM 717 N N . ARG A 1 90 ? 5.455 -0.681 -21.015 1.00 96.50 90 ARG A N 1
ATOM 718 C CA . ARG A 1 90 ? 4.888 -2.030 -21.167 1.00 96.50 90 ARG A CA 1
ATOM 719 C C . ARG A 1 90 ? 4.534 -2.669 -19.823 1.00 96.50 90 ARG A C 1
ATOM 721 O O . ARG A 1 90 ? 3.417 -3.144 -19.665 1.00 96.50 90 ARG A O 1
ATOM 728 N N . LEU A 1 91 ? 5.451 -2.623 -18.855 1.00 97.06 91 LEU A N 1
ATOM 729 C CA . LEU A 1 91 ? 5.215 -3.136 -17.503 1.00 97.06 91 LEU A CA 1
ATOM 730 C C . LEU A 1 91 ? 4.040 -2.432 -16.837 1.00 97.06 91 LEU A C 1
ATOM 732 O O . LEU A 1 91 ? 3.239 -3.082 -16.184 1.00 97.06 91 LEU A O 1
ATOM 736 N N . SER A 1 92 ? 3.919 -1.116 -17.007 1.00 97.62 92 SER A N 1
ATOM 737 C CA . SER A 1 92 ? 2.784 -0.387 -16.451 1.00 97.62 92 SER A CA 1
ATOM 738 C C . SER A 1 92 ? 1.455 -0.877 -17.021 1.00 97.62 92 SER A C 1
ATOM 740 O O . SER A 1 92 ? 0.528 -1.102 -16.250 1.00 97.62 92 SER A O 1
ATOM 742 N N . ALA A 1 93 ? 1.367 -1.080 -18.339 1.00 97.88 93 ALA A N 1
ATOM 743 C CA . ALA A 1 93 ? 0.155 -1.604 -18.963 1.00 97.88 93 ALA A CA 1
ATOM 744 C C . ALA A 1 93 ? -0.200 -2.998 -18.418 1.00 97.88 93 ALA A C 1
ATOM 746 O O . ALA A 1 93 ? -1.308 -3.188 -17.923 1.00 97.88 93 ALA A O 1
ATOM 747 N N . ASP A 1 94 ? 0.765 -3.922 -18.427 1.00 98.19 94 ASP A N 1
ATOM 748 C CA . ASP A 1 94 ? 0.554 -5.307 -17.989 1.00 98.19 94 ASP A CA 1
ATOM 749 C C . ASP A 1 94 ? 0.200 -5.391 -16.490 1.00 98.19 94 ASP A C 1
ATOM 751 O O . ASP A 1 94 ? -0.676 -6.154 -16.087 1.00 98.19 94 ASP A O 1
ATOM 755 N N . LEU A 1 95 ? 0.847 -4.581 -15.643 1.00 97.94 95 LEU A N 1
ATOM 756 C CA . LEU A 1 95 ? 0.591 -4.574 -14.201 1.00 97.94 95 LEU A CA 1
ATOM 757 C C . LEU A 1 95 ? -0.752 -3.919 -13.851 1.00 97.94 95 LEU A C 1
ATOM 759 O O . LEU A 1 95 ? -1.443 -4.411 -12.964 1.00 97.94 95 LEU A O 1
ATOM 763 N N . CYS A 1 96 ? -1.146 -2.843 -14.535 1.00 97.56 96 CYS A N 1
ATOM 764 C CA . CYS A 1 96 ? -2.468 -2.239 -14.342 1.00 97.56 96 CYS A CA 1
ATOM 765 C C . CYS A 1 96 ? -3.600 -3.178 -14.787 1.00 97.56 96 CYS A C 1
ATOM 767 O O . CYS A 1 96 ? -4.658 -3.182 -14.163 1.00 97.56 96 CYS A O 1
ATOM 769 N N . GLU A 1 97 ? -3.387 -3.974 -15.839 1.00 97.94 97 GLU A N 1
ATOM 770 C CA . GLU A 1 97 ? -4.345 -4.997 -16.277 1.00 97.94 97 GLU A CA 1
ATOM 771 C C . GLU A 1 97 ? -4.455 -6.139 -15.257 1.00 97.94 97 GLU A C 1
ATOM 773 O O . GLU A 1 97 ? -5.559 -6.557 -14.910 1.00 97.94 97 GLU A O 1
ATOM 778 N N . ALA A 1 98 ? -3.321 -6.609 -14.730 1.00 98.19 98 ALA A N 1
ATOM 779 C CA . ALA A 1 98 ? -3.292 -7.683 -13.740 1.00 98.19 98 ALA A CA 1
ATOM 780 C C . ALA A 1 98 ? -3.850 -7.265 -12.366 1.00 98.19 98 ALA A C 1
ATOM 782 O O . ALA A 1 98 ? -4.381 -8.104 -11.636 1.00 98.19 98 ALA A O 1
ATOM 783 N N . PHE A 1 99 ? -3.731 -5.984 -12.006 1.00 97.50 99 PHE A N 1
ATOM 784 C CA . PHE A 1 99 ? -4.108 -5.459 -10.692 1.00 97.50 99 PHE A CA 1
ATOM 785 C C . PHE A 1 99 ? -4.968 -4.188 -10.815 1.00 97.50 99 PHE A C 1
ATOM 787 O O . PHE A 1 99 ? -4.518 -3.104 -10.432 1.00 97.50 99 PHE A O 1
ATOM 794 N N . PRO A 1 100 ? -6.219 -4.295 -11.305 1.00 95.69 100 PRO A N 1
ATOM 795 C CA . PRO A 1 100 ? -7.055 -3.133 -11.628 1.00 95.69 100 PRO A CA 1
ATOM 796 C C . PRO A 1 100 ? -7.405 -2.262 -10.412 1.00 95.69 100 PRO A C 1
ATOM 798 O O . PRO A 1 100 ? -7.545 -1.045 -10.537 1.00 95.69 100 PRO A O 1
ATOM 801 N N . ASP A 1 101 ? -7.498 -2.858 -9.221 1.00 96.50 101 ASP A N 1
ATOM 802 C CA . ASP A 1 101 ? -7.784 -2.130 -7.979 1.00 96.50 101 ASP A CA 1
ATOM 803 C C . ASP A 1 101 ? -6.536 -1.452 -7.387 1.00 96.50 101 ASP A C 1
ATOM 805 O O . ASP A 1 101 ? -6.638 -0.571 -6.524 1.00 96.50 101 ASP A O 1
ATOM 809 N N . MET A 1 102 ? -5.339 -1.843 -7.841 1.00 94.50 102 MET A N 1
ATOM 810 C CA . MET A 1 102 ? -4.084 -1.352 -7.288 1.00 94.50 102 MET A CA 1
ATOM 811 C C . MET A 1 102 ? -3.708 -0.000 -7.890 1.00 94.50 102 MET A C 1
ATOM 813 O O . MET A 1 102 ? -3.276 0.131 -9.035 1.00 94.50 102 MET A O 1
ATOM 817 N N . GLN A 1 103 ? -3.786 1.030 -7.056 1.00 91.81 103 GLN A N 1
ATOM 818 C CA . GLN A 1 103 ? -3.234 2.336 -7.387 1.00 91.81 103 GLN A CA 1
ATOM 819 C C . GLN A 1 103 ? -1.708 2.296 -7.291 1.00 91.81 103 GLN A C 1
ATOM 821 O O . GLN A 1 103 ? -1.144 1.613 -6.441 1.00 91.81 103 GLN A O 1
ATOM 826 N N . GLY A 1 104 ? -1.022 3.077 -8.125 1.00 94.06 104 GLY A N 1
ATOM 827 C CA . GLY A 1 104 ? 0.431 3.222 -8.018 1.00 94.06 104 GLY A CA 1
ATOM 828 C C . GLY A 1 104 ? 1.242 2.610 -9.158 1.00 94.06 104 GLY A C 1
ATOM 829 O O . GLY A 1 104 ? 2.437 2.867 -9.212 1.00 94.06 104 GLY A O 1
ATOM 830 N N . LEU A 1 105 ? 0.622 1.898 -10.101 1.00 97.25 105 LEU A N 1
ATOM 831 C CA . LEU A 1 105 ? 1.318 1.157 -11.168 1.00 97.25 105 LEU A CA 1
ATOM 832 C C . LEU A 1 105 ? 1.452 1.920 -12.501 1.00 97.25 105 LEU A C 1
ATOM 834 O O . LEU A 1 105 ? 1.806 1.344 -13.526 1.00 97.25 105 LEU A O 1
ATOM 838 N N . SER A 1 106 ? 1.204 3.236 -12.503 1.00 96.94 106 SER A N 1
ATOM 839 C CA . SER A 1 106 ? 1.364 4.085 -13.695 1.00 96.94 106 SER A CA 1
ATOM 840 C C . SER A 1 106 ? 2.828 4.167 -14.166 1.00 96.94 106 SER A C 1
ATOM 842 O O . SER A 1 106 ? 3.742 4.034 -13.341 1.00 96.94 106 SER A O 1
ATOM 844 N N . PRO A 1 107 ? 3.106 4.511 -15.443 1.00 97.00 107 PRO A N 1
ATOM 845 C CA . PRO A 1 107 ? 4.482 4.561 -15.943 1.00 97.00 107 PRO A CA 1
ATOM 846 C C . PRO A 1 107 ? 5.338 5.574 -15.177 1.00 97.00 107 PRO A C 1
ATOM 848 O O . PRO A 1 107 ? 6.531 5.373 -14.954 1.00 97.00 107 PRO A O 1
ATOM 851 N N . ARG A 1 108 ? 4.722 6.679 -14.735 1.00 97.12 108 ARG A N 1
ATOM 852 C CA . ARG A 1 108 ? 5.380 7.693 -13.905 1.00 97.12 108 ARG A CA 1
ATOM 853 C C . ARG A 1 108 ? 5.815 7.113 -12.561 1.00 97.12 108 ARG A C 1
ATOM 855 O O . ARG A 1 108 ? 6.951 7.336 -12.153 1.00 97.12 108 ARG A O 1
ATOM 862 N N . ASN A 1 109 ? 4.945 6.358 -11.901 1.00 97.75 109 ASN A N 1
ATOM 863 C CA . ASN A 1 109 ? 5.258 5.781 -10.601 1.00 97.75 109 ASN A CA 1
ATOM 864 C C . ASN A 1 109 ? 6.300 4.672 -10.703 1.00 97.75 109 ASN A C 1
ATOM 866 O O . ASN A 1 109 ? 7.206 4.645 -9.879 1.00 97.75 109 ASN A O 1
ATOM 870 N N . LEU A 1 110 ? 6.272 3.846 -11.752 1.00 97.62 110 LEU A N 1
ATOM 871 C CA . LEU A 1 110 ? 7.344 2.877 -11.995 1.00 97.62 110 LEU A CA 1
ATOM 872 C C . LEU A 1 110 ? 8.706 3.563 -12.212 1.00 97.62 110 LEU A C 1
ATOM 874 O O . LEU A 1 110 ? 9.727 3.086 -11.718 1.00 97.62 110 LEU A O 1
ATOM 878 N N . LYS A 1 111 ? 8.747 4.731 -12.876 1.00 96.19 111 LYS A N 1
ATOM 879 C CA . LYS A 1 111 ? 9.978 5.544 -12.964 1.00 96.19 111 LYS A CA 1
ATOM 880 C C . LYS A 1 111 ? 10.438 6.032 -11.588 1.00 96.19 111 LYS A C 1
ATOM 882 O O . LYS A 1 111 ? 11.645 6.092 -11.358 1.00 96.19 111 LYS A O 1
ATOM 887 N N . TYR A 1 112 ? 9.516 6.372 -10.685 1.00 97.62 112 TYR A N 1
ATOM 888 C CA . TYR A 1 112 ? 9.859 6.732 -9.307 1.00 97.62 112 TYR A CA 1
ATOM 889 C C . TYR A 1 112 ? 10.348 5.536 -8.494 1.00 97.62 112 TYR A C 1
ATOM 891 O O . TYR A 1 112 ? 11.359 5.675 -7.823 1.00 97.62 112 TYR A O 1
ATOM 899 N N . MET A 1 113 ? 9.718 4.367 -8.611 1.00 97.62 113 MET A N 1
ATOM 900 C CA . MET A 1 113 ? 10.176 3.120 -7.982 1.00 97.62 113 MET A CA 1
ATOM 901 C C . MET A 1 113 ? 11.598 2.771 -8.424 1.00 97.62 113 MET A C 1
ATOM 903 O O . MET A 1 113 ? 12.471 2.512 -7.602 1.00 97.62 113 MET A O 1
ATOM 907 N N . ARG A 1 114 ? 11.867 2.872 -9.731 1.00 96.38 114 ARG A N 1
ATOM 908 C CA . ARG A 1 114 ? 13.209 2.705 -10.296 1.00 96.38 114 ARG A CA 1
ATOM 909 C C . ARG A 1 114 ? 14.214 3.686 -9.685 1.00 96.38 114 ARG A C 1
ATOM 911 O O . ARG A 1 114 ? 15.276 3.261 -9.263 1.00 96.38 114 ARG A O 1
ATOM 918 N N . LYS A 1 115 ? 13.878 4.981 -9.611 1.00 96.75 115 LYS A N 1
ATOM 919 C CA . LYS A 1 115 ? 14.739 5.998 -8.975 1.00 96.75 115 LYS A CA 1
ATOM 920 C C . LYS A 1 115 ? 14.933 5.752 -7.478 1.00 96.75 115 LYS A C 1
ATOM 922 O O . LYS A 1 115 ? 16.014 5.992 -6.967 1.00 96.75 115 LYS A O 1
ATOM 927 N N . PHE A 1 116 ? 13.900 5.281 -6.786 1.00 97.62 116 PHE A N 1
ATOM 928 C CA . PHE A 1 116 ? 13.958 4.942 -5.367 1.00 97.62 116 PHE A CA 1
ATOM 929 C C . PHE A 1 116 ? 14.925 3.784 -5.104 1.00 97.62 116 PHE A C 1
ATOM 931 O O . PHE A 1 116 ? 15.653 3.813 -4.124 1.00 97.62 116 PHE A O 1
ATOM 938 N N . ALA A 1 117 ? 14.985 2.811 -6.012 1.00 97.19 117 ALA A N 1
ATOM 939 C CA . ALA A 1 117 ? 15.933 1.704 -5.956 1.00 97.19 117 ALA A CA 1
ATOM 940 C C . ALA A 1 117 ? 17.371 2.069 -6.394 1.00 97.19 117 ALA A C 1
ATOM 942 O O . ALA A 1 117 ? 18.294 1.297 -6.140 1.00 97.19 117 ALA A O 1
ATOM 943 N N . GLU A 1 118 ? 17.569 3.204 -7.078 1.00 93.88 118 GLU A N 1
ATOM 944 C CA . GLU A 1 118 ? 18.900 3.721 -7.453 1.00 93.88 118 GLU A CA 1
ATOM 945 C C . GLU A 1 118 ? 19.596 4.480 -6.310 1.00 93.88 118 GLU A C 1
ATOM 947 O O . GLU A 1 118 ? 20.811 4.662 -6.392 1.00 93.88 118 GLU A O 1
ATOM 952 N N . ALA A 1 119 ? 18.838 4.950 -5.312 1.00 77.31 119 ALA A N 1
ATOM 953 C CA . ALA A 1 119 ? 19.316 5.757 -4.186 1.00 77.31 119 ALA A CA 1
ATOM 954 C C . ALA A 1 119 ? 19.939 4.897 -3.078 1.00 77.31 119 ALA A C 1
ATOM 956 O O . ALA A 1 119 ? 20.943 5.366 -2.498 1.00 77.31 119 ALA A O 1
#

Foldseek 3Di:
DDPCPDPPPPDFDFDDDPDPPDTDGDDDDPVPDDPCVVVVVVVVVVVVVVVVVVVVVVVVVVVLVVLLVLLVVVVCCCVPVVDDLCVLQVQLVVVCVVCVPDPQSHSVSSVVSVVVNVD

Secondary structure (DSSP, 8-state):
-------------B-S--BTTB--BPPPPGGGS-TTHHHHHHHHHHHHHHHHHHHHHHHHHHHHHHHHHHHHHHHHHHHHH---THHHHHHHHHHHHH-TT-TT-SHHHHHHHHHHHH-